Protein AF-A0A497TF18-F1 (afdb_monomer_lite)

Secondary structure (DSSP, 8-state):
-HHHHHHHHHHHHHHHHHHHHSS----TT-EEEE----EEEEEETTEEEEEE--EEEETTTTEEEE-GGG-GGGT-TTHHHHTTTS-PPPHHHHHHHHHHHHHHHHTTHHHHHHHHHTTHHHHHHHHHHHHHHHHHH---STTHHHHHHHHHHHHHH-HHHHTT--

Structure (mmCIF, N/CA/C/O backbone):
data_AF-A0A497TF18-F1
#
_entry.id   AF-A0A497TF18-F1
#
loop_
_atom_site.group_PDB
_atom_site.id
_atom_site.type_symbol
_atom_site.label_atom_id
_atom_site.label_alt_id
_atom_site.label_comp_id
_atom_site.label_asym_id
_atom_site.label_entity_id
_atom_site.label_seq_id
_atom_site.pdbx_PDB_ins_code
_atom_site.Cartn_x
_atom_site.Cartn_y
_atom_site.Cartn_z
_atom_site.occupancy
_atom_site.B_iso_or_equiv
_atom_site.auth_seq_id
_atom_site.auth_comp_id
_atom_site.auth_asym_id
_atom_site.auth_atom_id
_atom_site.pdbx_PDB_model_num
ATOM 1 N N . MET A 1 1 ? 12.258 -15.177 -0.890 1.00 76.62 1 MET A N 1
ATOM 2 C CA . MET A 1 1 ? 12.488 -13.787 -1.340 1.00 76.62 1 MET A CA 1
ATOM 3 C C . MET A 1 1 ? 11.336 -12.883 -0.911 1.00 76.62 1 MET A C 1
ATOM 5 O O . MET A 1 1 ? 11.529 -12.165 0.058 1.00 76.62 1 MET A O 1
ATOM 9 N N . LEU A 1 2 ? 10.133 -13.018 -1.493 1.00 82.31 2 LEU A N 1
ATOM 10 C CA . LEU A 1 2 ? 8.924 -12.254 -1.121 1.00 82.31 2 LEU A CA 1
ATOM 11 C C . LEU A 1 2 ? 8.644 -12.227 0.391 1.00 82.31 2 LEU A C 1
ATOM 13 O O . LEU A 1 2 ? 8.388 -11.171 0.953 1.00 82.31 2 LEU A O 1
ATOM 17 N N . ARG A 1 3 ? 8.798 -13.372 1.069 1.00 85.88 3 ARG A N 1
ATOM 18 C CA . ARG A 1 3 ? 8.640 -13.486 2.527 1.00 85.88 3 ARG A CA 1
ATOM 19 C C . ARG A 1 3 ? 9.502 -12.493 3.322 1.00 85.88 3 ARG A C 1
ATOM 21 O O . ARG A 1 3 ? 8.998 -11.888 4.254 1.00 85.88 3 ARG A O 1
ATOM 28 N N . LYS A 1 4 ? 10.761 -12.271 2.921 1.00 87.19 4 LYS A N 1
ATOM 29 C CA . LYS A 1 4 ? 11.662 -11.320 3.600 1.00 87.19 4 LYS A CA 1
ATOM 30 C C . LYS A 1 4 ? 11.179 -9.876 3.437 1.00 87.19 4 LYS A C 1
ATOM 32 O O . LYS A 1 4 ? 11.235 -9.102 4.387 1.00 87.19 4 LYS A O 1
ATOM 37 N N . TYR A 1 5 ? 10.699 -9.521 2.242 1.00 88.06 5 TYR A N 1
ATOM 38 C CA . TYR A 1 5 ? 10.100 -8.209 1.985 1.00 88.06 5 TYR A CA 1
ATOM 39 C C . TYR A 1 5 ? 8.832 -8.018 2.812 1.00 88.06 5 TYR A C 1
ATOM 41 O O . TYR A 1 5 ? 8.674 -6.975 3.442 1.00 88.06 5 TYR A O 1
ATOM 49 N N . LEU A 1 6 ? 7.971 -9.036 2.857 1.00 89.19 6 LEU A N 1
ATOM 50 C CA . LEU A 1 6 ? 6.740 -9.015 3.636 1.00 89.19 6 LEU A CA 1
ATOM 51 C C . LEU A 1 6 ? 7.013 -8.842 5.132 1.00 89.19 6 LEU A C 1
ATOM 53 O O . LEU A 1 6 ? 6.481 -7.909 5.718 1.00 89.19 6 LEU A O 1
ATOM 57 N N . GLU A 1 7 ? 7.856 -9.687 5.731 1.00 91.00 7 GLU A N 1
ATOM 58 C CA . GLU A 1 7 ? 8.182 -9.634 7.166 1.00 91.00 7 GLU A CA 1
ATOM 59 C C . GLU A 1 7 ? 8.718 -8.250 7.549 1.00 91.00 7 G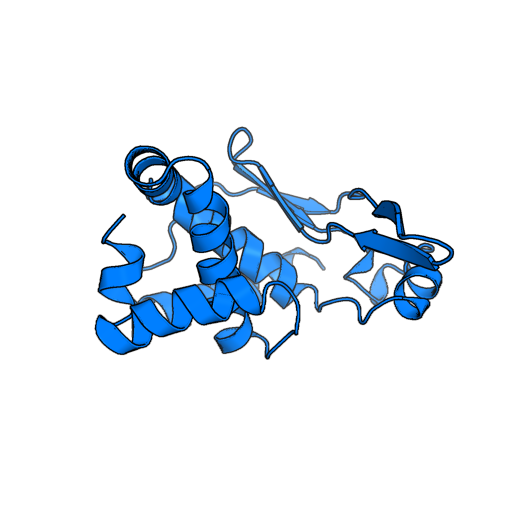LU A C 1
ATOM 61 O O . GLU A 1 7 ? 8.154 -7.575 8.407 1.00 91.00 7 GLU A O 1
ATOM 66 N N . ARG A 1 8 ? 9.720 -7.751 6.814 1.00 92.44 8 ARG A N 1
ATOM 67 C CA . ARG A 1 8 ? 10.309 -6.430 7.070 1.00 92.44 8 ARG A CA 1
ATOM 68 C C . ARG A 1 8 ? 9.299 -5.289 6.916 1.00 92.44 8 ARG A C 1
ATOM 70 O O . ARG A 1 8 ? 9.338 -4.321 7.677 1.00 92.44 8 ARG A O 1
ATOM 77 N N . THR A 1 9 ? 8.436 -5.368 5.907 1.00 94.00 9 THR A N 1
ATOM 78 C CA . THR A 1 9 ? 7.423 -4.338 5.633 1.00 94.00 9 THR A CA 1
ATOM 79 C C . THR A 1 9 ? 6.342 -4.355 6.709 1.00 94.00 9 THR A C 1
ATOM 81 O O . THR A 1 9 ? 6.014 -3.300 7.251 1.00 94.00 9 THR A O 1
ATOM 84 N N . ALA A 1 10 ? 5.858 -5.542 7.081 1.00 94.12 10 ALA A N 1
ATOM 85 C CA . ALA A 1 10 ? 4.875 -5.732 8.137 1.00 94.12 10 ALA A CA 1
ATOM 86 C C . ALA A 1 10 ? 5.407 -5.259 9.496 1.00 94.12 10 ALA A C 1
ATOM 88 O O . ALA A 1 10 ? 4.695 -4.551 10.201 1.00 94.12 10 ALA A O 1
ATOM 89 N N . ASP A 1 11 ? 6.657 -5.567 9.845 1.00 95.12 11 ASP A N 1
ATOM 90 C CA . ASP A 1 11 ? 7.269 -5.116 11.101 1.00 95.12 11 ASP A CA 1
ATOM 91 C C . ASP A 1 11 ? 7.387 -3.593 11.164 1.00 95.12 11 ASP A C 1
ATOM 93 O O . ASP A 1 11 ? 7.048 -2.966 12.174 1.00 95.12 11 ASP A O 1
ATOM 97 N N . ARG A 1 12 ? 7.810 -2.971 10.057 1.00 96.44 12 ARG A N 1
ATOM 98 C CA . ARG A 1 12 ? 7.897 -1.511 9.965 1.00 96.44 12 ARG A CA 1
ATOM 99 C C . ARG A 1 12 ? 6.518 -0.858 10.084 1.00 96.44 12 ARG A C 1
ATOM 101 O O . ARG A 1 12 ? 6.381 0.141 10.791 1.00 96.44 12 ARG A O 1
ATOM 108 N N . LEU A 1 13 ? 5.507 -1.438 9.438 1.00 96.19 13 LEU A N 1
ATOM 109 C CA . LEU A 1 13 ? 4.123 -0.976 9.519 1.00 96.19 13 LEU A CA 1
ATOM 110 C C . LEU A 1 13 ? 3.560 -1.128 10.940 1.00 96.19 13 LEU A C 1
ATOM 112 O O . LEU A 1 13 ? 3.007 -0.171 11.476 1.00 96.19 13 LEU A O 1
ATOM 116 N N . ARG A 1 14 ? 3.764 -2.285 11.585 1.00 96.31 14 ARG A N 1
ATOM 117 C CA . ARG A 1 14 ? 3.373 -2.539 12.985 1.00 96.31 14 ARG A CA 1
ATOM 118 C C . ARG A 1 14 ? 3.991 -1.519 13.930 1.00 96.31 14 ARG A C 1
ATOM 120 O O . ARG A 1 14 ? 3.282 -0.924 14.734 1.00 96.31 14 ARG A O 1
ATOM 127 N N . SER A 1 15 ? 5.296 -1.275 13.807 1.00 96.69 15 SER A N 1
ATOM 128 C CA . SER A 1 15 ? 5.998 -0.278 14.622 1.00 96.69 15 SER A CA 1
ATOM 129 C C . SER A 1 15 ? 5.374 1.115 14.475 1.00 96.69 15 SER A C 1
ATOM 131 O O . SER A 1 15 ? 5.102 1.780 15.477 1.00 96.69 15 SER A O 1
ATOM 133 N N . TYR A 1 16 ? 5.073 1.524 13.239 1.00 95.75 16 TYR A N 1
ATOM 134 C CA . TYR A 1 16 ? 4.421 2.802 12.962 1.00 95.75 16 TYR A CA 1
ATOM 135 C C . TYR A 1 16 ? 3.007 2.879 13.545 1.00 95.75 16 TYR A C 1
ATOM 137 O O . TYR A 1 16 ? 2.678 3.840 14.235 1.00 95.75 16 TYR A O 1
ATOM 145 N N . PHE A 1 17 ? 2.188 1.849 13.338 1.00 94.81 17 PHE A N 1
ATOM 146 C CA . PHE A 1 17 ? 0.813 1.796 13.837 1.00 94.81 17 PHE A CA 1
ATOM 147 C C . PHE A 1 17 ? 0.759 1.790 15.366 1.00 94.81 17 PHE A C 1
ATOM 149 O O . PHE A 1 17 ? -0.031 2.530 15.952 1.00 94.81 17 PHE A O 1
ATOM 156 N N . ARG A 1 18 ? 1.647 1.055 16.042 1.00 95.19 18 ARG A N 1
ATOM 157 C CA . ARG A 1 18 ? 1.737 1.097 17.510 1.00 95.19 18 ARG A CA 1
ATOM 158 C C . ARG A 1 18 ? 2.064 2.496 18.009 1.00 95.19 18 ARG A C 1
ATOM 160 O O . ARG A 1 18 ? 1.421 2.970 18.941 1.00 95.19 18 ARG A O 1
ATOM 167 N N . LYS A 1 19 ? 3.031 3.163 17.375 1.00 94.56 19 LYS A N 1
ATOM 168 C CA . LYS A 1 19 ? 3.465 4.506 17.766 1.00 94.56 19 LYS A CA 1
ATOM 169 C C . LYS A 1 19 ? 2.382 5.561 17.519 1.00 94.56 19 LYS A C 1
ATOM 171 O O . LYS A 1 19 ? 2.089 6.354 18.407 1.00 94.56 19 LYS A O 1
ATOM 176 N N . GLU A 1 20 ? 1.797 5.572 16.325 1.00 92.94 20 GLU A N 1
ATOM 177 C CA . GLU A 1 20 ? 0.913 6.657 15.883 1.00 92.94 20 GLU A CA 1
ATOM 178 C C . GLU A 1 20 ? -0.567 6.387 16.200 1.00 92.94 20 GLU A C 1
ATOM 180 O O . GLU A 1 20 ? -1.314 7.303 16.548 1.00 92.94 20 GLU A O 1
ATOM 185 N N . LEU A 1 21 ? -1.001 5.125 16.120 1.00 90.94 21 LEU A N 1
ATOM 186 C CA . LEU A 1 21 ? -2.394 4.709 16.314 1.00 90.94 21 LEU A CA 1
ATOM 187 C C . LEU A 1 21 ? -2.638 3.977 17.641 1.00 90.94 21 LEU A C 1
ATOM 189 O O . LEU A 1 21 ? -3.781 3.923 18.087 1.00 90.94 21 LEU A O 1
ATOM 193 N N . GLY A 1 22 ? -1.599 3.479 18.318 1.00 92.44 22 GLY A N 1
ATOM 194 C CA . GLY A 1 22 ? -1.743 2.747 19.583 1.00 92.44 22 GLY A CA 1
ATOM 195 C C . GLY A 1 22 ? -2.309 1.333 19.423 1.00 92.44 22 GLY A C 1
ATOM 196 O O . GLY A 1 22 ? -2.826 0.778 20.387 1.00 92.44 22 GLY A O 1
ATOM 197 N N . ARG A 1 23 ? -2.240 0.758 18.217 1.00 93.50 23 ARG A N 1
ATOM 198 C CA . ARG A 1 23 ? -2.699 -0.605 17.908 1.00 93.50 23 ARG A CA 1
ATOM 199 C C . ARG A 1 23 ? -1.794 -1.267 16.878 1.00 93.50 23 ARG A C 1
ATOM 201 O O . ARG A 1 23 ? -1.038 -0.581 16.199 1.00 93.50 23 ARG A O 1
ATOM 208 N N . ASP A 1 24 ? -1.918 -2.579 16.721 1.00 94.00 24 ASP A N 1
ATOM 209 C CA . ASP A 1 24 ? -1.358 -3.274 15.562 1.00 94.00 24 ASP A CA 1
ATOM 210 C C . ASP A 1 24 ? -2.279 -3.146 14.330 1.00 94.00 24 ASP A C 1
ATOM 212 O O . ASP A 1 24 ? -3.500 -3.001 14.486 1.00 94.00 24 ASP A O 1
ATOM 216 N N . PRO A 1 25 ? -1.722 -3.176 13.102 1.00 93.31 25 PRO A N 1
ATOM 217 C CA . PRO A 1 25 ? -2.507 -3.335 11.887 1.00 93.31 25 PRO A CA 1
ATOM 218 C C . PRO A 1 25 ? -3.204 -4.699 11.897 1.00 93.31 25 PRO A C 1
ATOM 220 O O . PRO A 1 25 ? -2.586 -5.726 12.203 1.00 93.31 25 PRO A O 1
ATOM 223 N N . TYR A 1 26 ? -4.487 -4.721 11.549 1.00 92.56 26 TYR A N 1
ATOM 224 C CA . TYR A 1 26 ? -5.284 -5.935 11.493 1.00 92.56 26 TYR A CA 1
ATOM 225 C C . TYR A 1 26 ? -5.236 -6.537 10.087 1.00 92.56 26 TYR A C 1
ATOM 227 O O . TYR A 1 26 ? -6.010 -6.193 9.201 1.00 92.56 26 TYR A O 1
ATOM 235 N N . LEU A 1 27 ? -4.283 -7.447 9.883 1.00 89.69 27 LEU A N 1
ATOM 236 C CA . LEU A 1 27 ? -4.046 -8.086 8.583 1.00 89.69 27 LEU A CA 1
ATOM 237 C C . LEU A 1 27 ? -4.809 -9.417 8.415 1.00 89.69 27 LEU A C 1
ATOM 239 O O . LEU A 1 27 ? -4.827 -9.989 7.332 1.00 89.69 27 LEU A O 1
ATOM 243 N N . GLY A 1 28 ? -5.432 -9.950 9.471 1.00 81.38 28 GLY A N 1
ATOM 244 C CA . GLY A 1 28 ? -6.126 -11.242 9.409 1.00 81.38 28 GLY A CA 1
ATOM 245 C C . GLY A 1 28 ? -5.229 -12.391 8.912 1.00 81.38 28 GLY A C 1
ATOM 246 O O . GLY A 1 28 ? -4.036 -12.447 9.218 1.00 81.38 28 GLY A O 1
ATOM 247 N N . ARG A 1 29 ? -5.802 -13.320 8.134 1.00 87.94 29 ARG A N 1
ATOM 248 C CA . ARG A 1 29 ? -5.065 -14.395 7.435 1.00 87.94 29 ARG A CA 1
ATOM 249 C C . ARG A 1 29 ? -4.675 -13.958 6.018 1.00 87.94 29 ARG A C 1
ATOM 251 O O . ARG A 1 29 ? -5.055 -14.613 5.051 1.00 87.94 29 ARG A O 1
ATOM 258 N N . LEU A 1 30 ? -3.984 -12.824 5.902 1.00 91.62 30 LEU A N 1
ATOM 259 C CA . LEU A 1 30 ? -3.599 -12.254 4.610 1.00 91.62 30 LEU A CA 1
ATOM 260 C C . LEU A 1 30 ? -2.706 -13.214 3.819 1.00 91.62 30 LEU A C 1
ATOM 262 O O . LEU A 1 30 ? -1.659 -13.648 4.312 1.00 91.62 30 LEU A O 1
ATOM 266 N N . LYS A 1 31 ? -3.090 -13.502 2.576 1.00 94.50 31 LYS A N 1
ATOM 267 C CA . LYS A 1 31 ? -2.214 -14.172 1.608 1.00 94.50 31 LYS A CA 1
ATOM 268 C C . LYS A 1 31 ? -1.412 -13.122 0.853 1.00 94.50 31 LYS A C 1
ATOM 270 O O . LYS A 1 31 ? -1.911 -12.036 0.587 1.00 94.50 31 LYS A O 1
ATOM 275 N N . VAL A 1 32 ? -0.171 -13.436 0.497 1.00 94.62 32 VAL A N 1
ATOM 276 C CA . VAL A 1 32 ? 0.660 -12.548 -0.324 1.00 94.62 32 VAL A CA 1
ATOM 277 C C . VAL A 1 32 ? 1.315 -13.366 -1.420 1.00 94.62 32 VAL A C 1
ATOM 279 O O . VAL A 1 32 ? 2.002 -14.349 -1.124 1.00 94.62 32 VAL A O 1
ATOM 282 N N . ARG A 1 33 ? 1.138 -12.954 -2.676 1.00 95.31 33 ARG A N 1
ATOM 283 C CA . ARG A 1 33 ? 1.747 -13.625 -3.828 1.00 95.31 33 ARG A CA 1
ATOM 284 C C . ARG A 1 33 ? 2.309 -12.650 -4.851 1.00 95.31 33 ARG A C 1
ATOM 286 O O . ARG A 1 33 ? 1.984 -11.466 -4.876 1.00 95.31 33 ARG A O 1
ATOM 293 N N . LEU A 1 34 ? 3.147 -13.196 -5.724 1.00 96.19 34 LEU A N 1
ATOM 294 C CA . LEU A 1 34 ? 3.538 -12.535 -6.960 1.00 96.19 34 LEU A CA 1
ATOM 295 C C . LEU A 1 34 ? 2.509 -12.850 -8.043 1.00 96.19 34 LEU A C 1
ATOM 297 O O . LEU A 1 34 ? 2.036 -13.983 -8.152 1.00 96.19 34 LEU A O 1
ATOM 301 N N . GLY A 1 35 ? 2.182 -11.861 -8.860 1.00 95.62 35 GLY A N 1
ATOM 302 C CA . GLY A 1 35 ? 1.305 -12.046 -10.008 1.00 95.62 35 GLY A CA 1
ATOM 303 C C . GLY A 1 35 ? 1.451 -10.887 -10.971 1.00 95.62 35 GLY A C 1
ATOM 304 O O . GLY A 1 35 ? 1.623 -9.754 -10.536 1.00 95.62 35 GLY A O 1
ATOM 305 N N . LYS A 1 36 ? 1.412 -11.160 -12.277 1.00 96.25 36 LYS A N 1
ATOM 306 C CA . LYS A 1 36 ? 1.485 -10.092 -13.273 1.00 96.25 36 LYS A CA 1
ATOM 307 C C . LYS A 1 36 ? 0.223 -9.238 -13.186 1.00 96.25 36 LYS A C 1
ATOM 309 O O . LYS A 1 36 ? -0.880 -9.772 -13.282 1.00 96.25 36 LYS A O 1
ATOM 314 N N . LEU A 1 37 ? 0.394 -7.934 -13.000 1.00 96.38 37 LEU A N 1
ATOM 315 C CA . LEU A 1 37 ? -0.688 -6.965 -12.895 1.00 96.38 37 LEU A CA 1
ATOM 316 C C . LEU A 1 37 ? -0.785 -6.105 -14.166 1.00 96.38 37 LEU A C 1
ATOM 318 O O . LEU A 1 37 ? 0.195 -5.971 -14.909 1.00 96.38 37 LEU A O 1
ATOM 322 N N . PRO A 1 38 ? -1.963 -5.521 -14.448 1.00 94.75 38 PRO A N 1
ATOM 323 C CA . PRO A 1 38 ? -2.203 -4.827 -15.705 1.00 94.75 38 PRO A CA 1
ATOM 324 C C . PRO A 1 38 ? -1.311 -3.605 -15.940 1.00 94.75 38 PRO A C 1
ATOM 326 O O . PRO A 1 38 ? -1.044 -2.803 -15.036 1.00 94.75 38 PRO A O 1
ATOM 329 N N . THR A 1 39 ? -0.949 -3.429 -17.208 1.00 93.50 39 THR A N 1
ATOM 330 C CA . THR A 1 39 ? -0.350 -2.211 -17.753 1.00 93.50 39 THR A CA 1
ATOM 331 C C . THR A 1 39 ? -1.272 -1.658 -18.826 1.00 93.50 39 THR A C 1
ATOM 333 O O . THR A 1 39 ? -1.614 -2.354 -19.779 1.00 93.50 39 THR A O 1
ATOM 336 N N . TYR A 1 40 ? -1.684 -0.407 -18.665 1.00 90.69 40 TYR A N 1
ATOM 337 C CA . TYR A 1 40 ? -2.602 0.286 -19.554 1.00 90.69 40 TYR A CA 1
ATOM 338 C C . TYR A 1 40 ? -1.876 1.340 -20.379 1.00 90.69 40 TYR A C 1
ATOM 340 O O . TYR A 1 40 ? -0.954 2.013 -19.909 1.00 90.69 40 TYR A O 1
ATOM 348 N N . PHE A 1 41 ? -2.374 1.522 -21.595 1.00 87.44 41 PHE A N 1
ATOM 349 C CA . PHE A 1 41 ? -1.897 2.502 -22.554 1.00 87.44 41 PHE A CA 1
ATOM 350 C C . PHE A 1 41 ? -3.026 3.485 -22.827 1.00 87.44 41 PHE A C 1
ATOM 352 O O . PHE A 1 41 ? -4.061 3.116 -23.379 1.00 87.44 41 PHE A O 1
ATOM 359 N N . CYS A 1 42 ? -2.828 4.736 -22.437 1.00 82.00 42 CYS A N 1
ATOM 360 C CA . CYS A 1 42 ? -3.782 5.805 -22.680 1.00 82.00 42 CYS A CA 1
ATOM 361 C C . CYS A 1 42 ? -3.180 6.772 -23.692 1.00 82.00 42 CYS A C 1
ATOM 363 O O . CYS A 1 42 ? -2.110 7.332 -23.463 1.00 82.00 42 CYS A O 1
ATOM 365 N N . LYS A 1 43 ? -3.867 7.004 -24.809 1.00 79.56 43 LYS A N 1
ATOM 366 C CA . LYS A 1 43 ? -3.495 8.077 -25.731 1.00 79.56 43 LYS A CA 1
ATOM 367 C C . LYS A 1 43 ? -4.110 9.387 -25.226 1.00 79.56 43 LYS A C 1
ATOM 369 O O . LYS A 1 43 ? -5.326 9.477 -25.090 1.00 79.56 43 LYS A O 1
ATOM 374 N N . ILE A 1 44 ? -3.278 10.381 -24.918 1.00 75.25 44 ILE A N 1
ATOM 375 C CA . ILE A 1 44 ? -3.694 11.720 -24.474 1.00 75.25 44 ILE A CA 1
ATOM 376 C C . ILE A 1 44 ? -3.236 12.719 -25.541 1.00 75.25 44 ILE A C 1
ATOM 378 O O . ILE A 1 44 ? -2.064 13.101 -25.587 1.00 75.25 44 ILE A O 1
ATOM 382 N N . GLY A 1 45 ? -4.151 13.103 -26.437 1.00 82.25 45 GLY A N 1
ATOM 383 C CA . GLY A 1 45 ? -3.806 13.842 -27.656 1.00 82.25 45 GLY A CA 1
ATOM 384 C C . GLY A 1 45 ? -2.870 13.010 -28.537 1.00 82.25 45 GLY A C 1
ATOM 385 O O . GLY A 1 45 ? -3.177 11.861 -28.848 1.00 82.25 45 GLY A O 1
ATOM 386 N N . ASP A 1 46 ? -1.698 13.547 -28.866 1.00 83.06 46 ASP A N 1
ATOM 387 C CA . ASP A 1 46 ? -0.660 12.826 -29.621 1.00 83.06 46 ASP A CA 1
ATOM 388 C C . ASP A 1 46 ? 0.341 12.069 -28.735 1.00 83.06 46 ASP A C 1
ATOM 390 O O . ASP A 1 46 ? 1.250 11.409 -29.237 1.00 83.06 46 ASP A O 1
ATOM 394 N N . ARG A 1 47 ? 0.193 12.137 -27.405 1.00 73.94 47 ARG A N 1
ATOM 395 C CA . ARG A 1 47 ? 1.115 11.498 -26.456 1.00 73.94 47 ARG A CA 1
ATOM 396 C C . ARG A 1 47 ? 0.589 10.145 -25.992 1.00 73.94 47 ARG A C 1
ATOM 398 O O . ARG A 1 47 ? -0.590 9.996 -25.679 1.00 73.94 47 ARG A O 1
ATOM 405 N N . LEU A 1 48 ? 1.487 9.170 -25.881 1.00 78.06 48 LEU A N 1
ATOM 406 C CA . LEU A 1 48 ? 1.218 7.901 -25.210 1.00 78.06 48 LEU A CA 1
ATOM 407 C C . LEU A 1 48 ? 1.535 8.042 -23.716 1.00 78.06 48 LEU A C 1
ATOM 409 O O . LEU A 1 48 ? 2.675 8.316 -23.346 1.00 78.06 48 LEU A O 1
ATOM 413 N N . ALA A 1 49 ? 0.535 7.843 -22.865 1.00 84.00 49 ALA A N 1
ATOM 414 C CA . ALA A 1 49 ? 0.680 7.729 -21.421 1.00 84.00 49 ALA A CA 1
ATOM 415 C C . ALA A 1 49 ? 0.578 6.254 -21.009 1.00 84.00 49 ALA A C 1
ATOM 417 O O . ALA A 1 49 ? -0.321 5.538 -21.448 1.00 84.00 49 ALA A O 1
ATOM 418 N N . VAL A 1 50 ? 1.493 5.802 -20.154 1.00 85.94 50 VAL A N 1
ATOM 419 C CA . VAL A 1 50 ? 1.510 4.433 -19.624 1.00 85.94 50 VAL A CA 1
ATOM 420 C C . VAL A 1 50 ? 1.081 4.471 -18.160 1.00 85.94 50 VAL A C 1
ATOM 422 O O . VAL A 1 50 ? 1.636 5.242 -17.376 1.00 85.94 50 VAL A O 1
ATOM 425 N N . LYS A 1 51 ? 0.108 3.637 -17.782 1.00 88.62 51 LYS A N 1
ATOM 426 C CA . LYS A 1 51 ? -0.336 3.460 -16.392 1.00 88.62 51 LYS A CA 1
ATOM 427 C C . LYS A 1 51 ? -0.113 2.012 -15.971 1.00 88.62 51 LYS A C 1
ATOM 429 O O . LYS A 1 51 ? -0.581 1.104 -16.644 1.00 88.62 51 LYS A O 1
ATOM 434 N N . LYS A 1 52 ? 0.563 1.791 -14.846 1.00 91.69 52 LYS A N 1
ATOM 435 C CA . LYS A 1 52 ? 0.854 0.456 -14.307 1.00 91.69 52 LYS A CA 1
ATOM 436 C C . LYS A 1 52 ? 0.250 0.291 -12.922 1.00 91.69 52 LYS A C 1
ATOM 438 O O . LYS A 1 52 ? 0.380 1.191 -12.094 1.00 91.69 52 LYS A O 1
ATOM 443 N N . ILE A 1 53 ? -0.372 -0.861 -12.682 1.00 92.75 53 ILE A N 1
ATOM 444 C CA . ILE A 1 53 ? -0.737 -1.318 -11.339 1.00 92.75 53 ILE A CA 1
ATOM 445 C C . ILE A 1 53 ? 0.425 -2.170 -10.817 1.00 92.75 53 ILE A C 1
ATOM 447 O O . ILE A 1 53 ? 0.817 -3.135 -11.469 1.00 92.75 53 ILE A O 1
ATOM 451 N N . PHE A 1 54 ? 1.010 -1.790 -9.681 1.00 94.19 54 PHE A N 1
ATOM 452 C CA . PHE A 1 54 ? 2.152 -2.502 -9.087 1.00 94.19 54 PHE A CA 1
ATOM 453 C C . PHE A 1 54 ? 1.760 -3.417 -7.929 1.00 94.19 54 PHE A C 1
ATOM 455 O O . PHE A 1 54 ? 2.444 -4.408 -7.683 1.00 94.19 54 PHE A O 1
ATOM 462 N N . GLY A 1 55 ? 0.684 -3.077 -7.230 1.00 95.62 55 GLY A N 1
ATOM 463 C CA . GLY A 1 55 ? 0.111 -3.830 -6.128 1.00 95.62 55 GLY A CA 1
ATOM 464 C C . GLY A 1 55 ? -1.405 -3.828 -6.245 1.00 95.62 55 GLY A C 1
ATOM 465 O O . GLY A 1 55 ? -1.976 -2.967 -6.919 1.00 95.62 55 GLY A O 1
ATOM 466 N N . LEU A 1 56 ? -2.026 -4.846 -5.666 1.00 95.31 56 LEU A N 1
ATOM 467 C CA . LEU A 1 56 ? -3.468 -4.939 -5.522 1.00 95.31 56 LEU A CA 1
ATOM 468 C C . LEU A 1 56 ? -3.794 -5.738 -4.264 1.00 95.31 56 LEU A C 1
ATOM 470 O O . LEU A 1 56 ? -3.353 -6.882 -4.129 1.00 95.31 56 LEU A O 1
ATOM 474 N N . TYR A 1 57 ? -4.610 -5.166 -3.391 1.00 95.50 57 TYR A N 1
ATOM 475 C CA . TYR A 1 57 ? -5.325 -5.893 -2.358 1.00 95.50 57 TYR A CA 1
ATOM 476 C C . TYR A 1 57 ? -6.702 -6.336 -2.871 1.00 95.50 57 TYR A C 1
ATOM 478 O O . TYR A 1 57 ? -7.530 -5.514 -3.264 1.00 95.50 57 TYR A O 1
ATOM 486 N N . ASP A 1 58 ? -6.941 -7.645 -2.853 1.00 93.06 58 ASP A N 1
ATOM 487 C CA . ASP A 1 58 ? -8.237 -8.266 -3.104 1.00 93.06 58 ASP A CA 1
ATOM 488 C C . ASP A 1 58 ? -8.935 -8.564 -1.760 1.00 93.06 58 ASP A C 1
ATOM 490 O O . ASP A 1 58 ? -8.507 -9.473 -1.034 1.00 93.06 58 ASP A O 1
ATOM 494 N N . PRO A 1 59 ? -10.000 -7.821 -1.402 1.00 89.19 59 PRO A N 1
ATOM 495 C CA . PRO A 1 59 ? -10.725 -8.030 -0.153 1.00 89.19 59 PRO A CA 1
ATOM 496 C C . PRO A 1 59 ? -11.562 -9.316 -0.132 1.00 89.19 59 PRO A C 1
ATOM 498 O O . PRO A 1 59 ? -11.841 -9.818 0.956 1.00 89.19 59 PRO A O 1
ATOM 501 N N . LEU A 1 60 ? -11.959 -9.865 -1.289 1.00 89.19 60 LEU A N 1
ATOM 502 C CA . LEU A 1 60 ? -12.776 -11.085 -1.350 1.00 89.19 60 LEU A CA 1
ATOM 503 C C . LEU A 1 60 ? -11.943 -12.317 -0.993 1.00 89.19 60 LEU A C 1
ATOM 505 O O . LEU A 1 60 ? -12.371 -13.159 -0.206 1.00 89.19 60 LEU A O 1
ATOM 509 N N . GLU A 1 61 ? -10.723 -12.380 -1.523 1.00 92.25 61 GLU A N 1
ATOM 510 C CA . GLU A 1 61 ? -9.776 -13.470 -1.258 1.00 92.25 61 GLU A CA 1
ATOM 511 C C . GLU A 1 61 ? -8.863 -13.199 -0.049 1.00 92.25 61 GLU A C 1
ATOM 513 O O . GLU A 1 61 ? -8.091 -14.074 0.368 1.00 92.25 61 GLU A O 1
ATOM 518 N N . ASN A 1 62 ? -8.950 -11.987 0.515 1.00 92.25 62 ASN A N 1
ATOM 519 C CA . ASN A 1 62 ? -8.030 -11.433 1.505 1.00 92.25 62 ASN A CA 1
ATOM 520 C C . ASN A 1 62 ? -6.565 -11.685 1.098 1.00 92.25 62 ASN A C 1
ATOM 522 O O . ASN A 1 62 ? -5.780 -12.329 1.812 1.00 92.25 62 ASN A O 1
ATOM 526 N N . GLU A 1 63 ? -6.219 -11.202 -0.096 1.00 96.12 63 GLU A N 1
ATOM 527 C CA . GLU A 1 63 ? -4.950 -11.459 -0.774 1.00 96.12 63 GLU A CA 1
ATOM 528 C C . GLU A 1 63 ? -4.294 -10.160 -1.254 1.00 96.12 63 GLU A C 1
ATOM 530 O O . GLU A 1 63 ? -4.938 -9.304 -1.845 1.00 96.12 63 GLU A O 1
ATOM 535 N N . VAL A 1 64 ? -2.983 -10.036 -1.050 1.00 96.62 64 VAL A N 1
ATOM 536 C CA . VAL A 1 64 ? -2.149 -9.025 -1.704 1.00 96.62 64 VAL A CA 1
ATOM 537 C C . VAL A 1 64 ? -1.402 -9.656 -2.870 1.00 96.62 64 VAL A C 1
ATOM 539 O O . VAL A 1 64 ? -0.643 -10.619 -2.708 1.00 96.62 64 VAL A O 1
ATOM 542 N N . VAL A 1 65 ? -1.559 -9.058 -4.043 1.00 97.00 65 VAL A N 1
ATOM 543 C CA . VAL A 1 65 ? -0.809 -9.386 -5.251 1.00 97.00 65 VAL A CA 1
ATOM 544 C C . VAL A 1 65 ? 0.193 -8.273 -5.507 1.00 97.00 65 VAL A C 1
ATOM 546 O O . VAL A 1 65 ? -0.177 -7.104 -5.577 1.00 97.00 65 VAL A O 1
ATOM 549 N N . VAL A 1 66 ? 1.464 -8.629 -5.670 1.00 96.50 66 VAL A N 1
ATOM 550 C CA . VAL A 1 66 ? 2.513 -7.676 -6.058 1.00 96.50 66 VAL A CA 1
ATOM 551 C C . VAL A 1 66 ? 3.064 -8.060 -7.418 1.00 96.50 66 VAL A C 1
ATOM 553 O O . VAL A 1 66 ? 3.392 -9.227 -7.659 1.00 96.50 66 VAL A O 1
ATOM 556 N N . ASP A 1 67 ? 3.194 -7.073 -8.299 1.00 96.69 67 ASP A N 1
ATOM 557 C CA . ASP A 1 67 ? 3.763 -7.294 -9.616 1.00 96.69 67 ASP A CA 1
ATOM 558 C C . ASP A 1 67 ? 5.255 -7.662 -9.498 1.00 96.69 67 ASP A C 1
ATOM 560 O O . ASP A 1 67 ? 6.024 -6.946 -8.840 1.00 96.69 67 ASP A O 1
ATOM 564 N N . PRO A 1 68 ? 5.703 -8.763 -10.132 1.00 95.94 68 PRO A N 1
ATOM 565 C CA . PRO A 1 68 ? 7.107 -9.166 -10.113 1.00 95.94 68 PRO A CA 1
ATOM 566 C C . PRO A 1 68 ? 8.049 -8.082 -10.652 1.00 95.94 68 PRO A C 1
ATOM 568 O O . PRO A 1 68 ? 9.210 -8.043 -10.244 1.00 95.94 68 PRO A O 1
ATOM 571 N N . VAL A 1 69 ? 7.559 -7.149 -11.481 1.00 95.62 69 VAL A N 1
ATOM 572 C CA . VAL A 1 69 ? 8.348 -6.032 -12.011 1.00 95.62 69 VAL A CA 1
ATOM 573 C C . VAL A 1 69 ? 8.967 -5.163 -10.915 1.00 95.62 69 VAL A C 1
ATOM 575 O O . VAL A 1 69 ? 10.006 -4.545 -11.145 1.00 95.62 69 VAL A O 1
ATOM 578 N N . CYS A 1 70 ? 8.384 -5.121 -9.713 1.00 94.00 70 CYS A N 1
ATOM 579 C CA . CYS A 1 70 ? 8.932 -4.372 -8.582 1.00 94.00 70 CYS A CA 1
ATOM 580 C C . CYS A 1 70 ? 10.275 -4.936 -8.090 1.00 94.00 70 CYS A C 1
ATOM 582 O O . CYS A 1 70 ? 11.114 -4.173 -7.600 1.00 94.00 70 CYS A O 1
ATOM 584 N N . PHE A 1 71 ? 10.511 -6.237 -8.263 1.00 94.56 71 PHE A N 1
ATOM 585 C CA . PHE A 1 71 ? 11.674 -6.964 -7.754 1.00 94.56 71 PHE A CA 1
ATOM 586 C C . PHE A 1 71 ? 12.754 -7.036 -8.837 1.00 94.56 71 PHE A C 1
ATOM 588 O O . PHE A 1 71 ? 12.618 -7.741 -9.837 1.00 94.56 71 PHE A O 1
ATOM 595 N N . LYS A 1 72 ? 13.847 -6.288 -8.654 1.00 92.06 72 LYS A N 1
ATOM 596 C CA . LYS A 1 72 ? 14.948 -6.217 -9.635 1.00 92.06 72 LYS A CA 1
ATOM 597 C C . LYS A 1 72 ? 15.568 -7.586 -9.897 1.00 92.06 72 LYS A C 1
ATOM 599 O O . LYS A 1 72 ? 15.944 -7.898 -11.019 1.00 92.06 72 LYS A O 1
ATOM 604 N N . GLU A 1 73 ? 15.651 -8.386 -8.850 1.00 93.44 73 GLU A N 1
ATOM 605 C CA . GLU A 1 73 ? 16.248 -9.710 -8.823 1.00 93.44 73 GLU A CA 1
ATOM 606 C C . GLU A 1 73 ? 15.412 -10.791 -9.530 1.00 93.44 73 GLU A C 1
ATOM 608 O O . GLU A 1 73 ? 15.907 -11.897 -9.728 1.00 93.44 73 GLU A O 1
ATOM 613 N N . LEU A 1 74 ? 14.167 -10.486 -9.919 1.00 93.50 74 LEU A N 1
ATOM 614 C CA . LEU A 1 74 ? 13.324 -11.386 -10.714 1.00 93.50 74 LEU A CA 1
ATOM 615 C C . LEU A 1 74 ? 13.479 -11.185 -12.226 1.00 93.50 74 LEU A C 1
ATOM 617 O O . LEU A 1 74 ? 12.933 -11.976 -12.987 1.00 93.50 74 LEU A O 1
ATOM 621 N N . TYR A 1 75 ? 14.218 -10.156 -12.660 1.00 91.31 75 TYR A N 1
ATOM 622 C CA . TYR A 1 75 ? 14.521 -9.887 -14.072 1.00 91.31 75 TYR A CA 1
ATOM 623 C C . TYR A 1 75 ? 13.285 -9.876 -14.993 1.00 91.31 75 TYR A C 1
ATOM 625 O O . TYR A 1 75 ? 13.331 -10.381 -16.113 1.00 91.31 75 TYR A O 1
ATOM 633 N N . ASP A 1 76 ? 12.172 -9.294 -14.531 1.00 95.00 76 ASP A N 1
ATOM 634 C CA . ASP A 1 76 ? 10.952 -9.195 -15.337 1.00 95.00 76 ASP A CA 1
ATOM 635 C C . ASP A 1 76 ? 11.229 -8.430 -16.653 1.00 95.00 76 ASP A C 1
ATOM 637 O O . ASP A 1 76 ? 11.748 -7.307 -16.609 1.00 95.00 76 ASP A O 1
ATOM 641 N N . PRO A 1 77 ? 10.887 -8.995 -17.827 1.00 94.19 77 PRO A N 1
ATOM 642 C CA . PRO A 1 77 ? 11.219 -8.402 -19.123 1.00 94.19 77 PRO A CA 1
ATOM 643 C C . PRO A 1 77 ? 10.479 -7.086 -19.400 1.00 94.19 77 PRO A C 1
ATOM 645 O O . PRO A 1 77 ? 10.927 -6.289 -20.222 1.00 94.19 77 PRO A O 1
ATOM 648 N N . GLU A 1 78 ? 9.369 -6.819 -18.707 1.00 94.25 78 GLU A N 1
ATOM 649 C CA . GLU A 1 78 ? 8.641 -5.551 -18.797 1.00 94.25 78 GLU A CA 1
ATOM 650 C C . GLU A 1 78 ? 9.407 -4.413 -18.100 1.00 94.25 78 GLU A C 1
ATOM 652 O O . GLU A 1 78 ? 9.231 -3.237 -18.432 1.00 94.25 78 GLU A O 1
ATOM 657 N N . ARG A 1 79 ? 10.289 -4.747 -17.147 1.00 94.56 79 ARG A N 1
ATOM 658 C CA . ARG A 1 79 ? 10.961 -3.777 -16.280 1.00 94.56 79 ARG A CA 1
ATOM 659 C C . ARG A 1 79 ? 11.773 -2.728 -17.053 1.00 94.56 79 ARG A C 1
ATOM 661 O O . ARG A 1 79 ? 11.515 -1.544 -16.831 1.00 94.56 79 ARG A O 1
ATOM 668 N N . PRO A 1 80 ? 12.696 -3.087 -17.972 1.00 94.44 80 PRO A N 1
ATOM 669 C CA . PRO A 1 80 ? 13.505 -2.094 -18.684 1.00 94.44 80 PRO A CA 1
ATOM 670 C C . PRO A 1 80 ? 12.671 -1.197 -19.602 1.00 94.44 80 PRO A C 1
ATOM 672 O O . PRO A 1 80 ? 13.061 -0.070 -19.903 1.00 94.44 80 PRO A O 1
ATOM 675 N N . TRP A 1 81 ? 11.530 -1.699 -20.079 1.00 92.50 81 TRP A N 1
ATOM 676 C CA . TRP A 1 81 ? 10.605 -0.922 -20.892 1.00 92.50 81 TRP A CA 1
ATOM 677 C C . TRP A 1 81 ? 9.822 0.078 -20.029 1.00 92.50 81 TRP A C 1
ATOM 679 O O . TRP A 1 81 ? 9.766 1.257 -20.375 1.00 92.50 81 TRP A O 1
ATOM 689 N N . LEU A 1 82 ? 9.310 -0.345 -18.869 1.00 91.56 82 LEU A N 1
ATOM 690 C CA . LEU A 1 82 ? 8.594 0.527 -17.932 1.00 91.56 82 LEU A CA 1
ATOM 691 C C . LEU A 1 82 ? 9.468 1.615 -17.306 1.00 91.56 82 LEU A C 1
ATOM 693 O O . LEU A 1 82 ? 9.001 2.739 -17.117 1.00 91.56 82 LEU A O 1
ATOM 697 N N . GLU A 1 83 ? 10.745 1.321 -17.055 1.00 92.75 83 GLU A N 1
ATOM 698 C CA . GLU A 1 83 ? 11.709 2.305 -16.541 1.00 92.75 83 GLU A CA 1
ATOM 699 C C . GLU A 1 83 ? 11.925 3.496 -17.499 1.00 92.75 83 GLU A C 1
ATOM 701 O O . GLU A 1 83 ? 12.406 4.541 -17.063 1.00 92.75 83 GLU A O 1
ATOM 706 N N . ARG A 1 84 ? 11.502 3.395 -18.772 1.00 91.69 84 ARG A N 1
ATOM 707 C CA . ARG A 1 84 ? 11.497 4.520 -19.729 1.00 91.69 84 ARG A CA 1
ATOM 708 C C . ARG A 1 84 ? 10.388 5.541 -19.462 1.00 91.69 84 ARG A C 1
ATOM 710 O O . ARG A 1 84 ? 10.507 6.677 -19.910 1.00 91.69 84 ARG A O 1
ATOM 717 N N . TYR A 1 85 ? 9.315 5.144 -18.775 1.00 86.44 85 TYR A N 1
ATOM 718 C CA . TYR A 1 85 ? 8.122 5.975 -18.560 1.00 86.44 85 TYR A CA 1
ATOM 719 C C . TYR A 1 85 ? 7.986 6.457 -17.117 1.00 86.44 85 TYR A C 1
ATOM 721 O O . TYR A 1 85 ? 7.478 7.553 -16.884 1.00 86.44 85 TYR A O 1
ATOM 729 N N . PHE A 1 86 ? 8.425 5.663 -16.139 1.00 84.75 86 PHE A N 1
ATOM 730 C CA . PHE A 1 86 ? 8.368 6.045 -14.730 1.00 84.75 86 PHE A CA 1
ATOM 731 C C . PHE A 1 86 ? 9.410 5.319 -13.882 1.00 84.75 86 PHE A C 1
ATOM 733 O O . PHE A 1 86 ? 9.921 4.251 -14.218 1.00 84.75 86 PHE A O 1
ATOM 740 N N . ARG A 1 87 ? 9.681 5.884 -12.703 1.00 88.88 87 ARG A N 1
ATOM 741 C CA . ARG A 1 87 ? 10.482 5.231 -11.670 1.00 88.88 87 ARG A CA 1
ATOM 742 C C . ARG A 1 87 ? 9.654 4.139 -10.994 1.00 88.88 87 ARG A C 1
ATOM 744 O O . ARG A 1 87 ? 8.741 4.443 -10.233 1.00 88.88 87 ARG A O 1
ATOM 751 N N . ILE A 1 88 ? 10.008 2.878 -11.232 1.00 91.12 88 ILE A N 1
ATOM 752 C CA . ILE A 1 88 ? 9.348 1.728 -10.599 1.00 91.12 88 ILE A CA 1
ATOM 753 C C . ILE A 1 88 ? 9.522 1.800 -9.068 1.00 91.12 88 ILE A C 1
ATOM 755 O O . ILE A 1 88 ? 10.661 1.936 -8.597 1.00 91.12 88 ILE A O 1
ATOM 759 N N . PRO A 1 89 ? 8.429 1.720 -8.282 1.00 90.75 89 PRO A N 1
ATOM 760 C CA . PRO A 1 89 ? 8.491 1.767 -6.828 1.00 90.75 89 PRO A CA 1
ATOM 761 C C . PRO A 1 89 ? 9.212 0.541 -6.257 1.00 90.75 89 PRO A C 1
ATOM 763 O O . PRO A 1 89 ? 9.277 -0.525 -6.872 1.00 90.75 89 PRO A O 1
ATOM 766 N N . LYS A 1 90 ? 9.767 0.695 -5.052 1.00 92.00 90 LYS A N 1
ATOM 767 C CA . LYS A 1 90 ? 10.374 -0.424 -4.321 1.00 92.00 90 LYS A CA 1
ATOM 768 C C . LYS A 1 90 ? 9.294 -1.428 -3.890 1.00 92.00 90 LYS A C 1
ATOM 770 O O . LYS A 1 90 ? 8.212 -0.976 -3.509 1.00 92.00 90 LYS A O 1
ATOM 775 N N . PRO A 1 91 ? 9.594 -2.739 -3.841 1.00 93.31 91 PRO A N 1
ATOM 776 C CA . PRO A 1 91 ? 8.647 -3.743 -3.365 1.00 93.31 91 PRO A CA 1
ATOM 777 C C . PRO A 1 91 ? 8.056 -3.442 -1.987 1.00 93.31 91 PRO A C 1
ATOM 779 O O . PRO A 1 91 ? 6.859 -3.608 -1.797 1.00 93.31 91 PRO A O 1
ATOM 782 N N . GLU A 1 92 ? 8.863 -2.955 -1.036 1.00 94.81 92 GLU A N 1
ATOM 783 C CA . GLU A 1 92 ? 8.395 -2.631 0.320 1.00 94.81 92 GLU A CA 1
ATOM 784 C C . GLU A 1 92 ? 7.360 -1.511 0.330 1.00 94.81 92 GLU A C 1
ATOM 786 O O . GLU A 1 92 ? 6.465 -1.514 1.166 1.00 94.81 92 GLU A O 1
ATOM 791 N N . ARG A 1 93 ? 7.478 -0.556 -0.600 1.00 93.50 93 ARG A N 1
ATOM 792 C CA . ARG A 1 93 ? 6.511 0.532 -0.721 1.00 93.50 93 ARG A CA 1
ATOM 793 C C . ARG A 1 93 ? 5.166 -0.012 -1.194 1.00 93.50 93 ARG A C 1
ATOM 795 O O . ARG A 1 93 ? 4.151 0.271 -0.575 1.00 93.50 93 ARG A O 1
ATOM 802 N N . VAL A 1 94 ? 5.193 -0.801 -2.268 1.00 94.00 94 VAL A N 1
ATOM 803 C CA . VAL A 1 94 ? 3.990 -1.394 -2.865 1.00 94.00 94 VAL A CA 1
ATOM 804 C C . VAL A 1 94 ? 3.309 -2.319 -1.864 1.00 94.00 94 VAL A C 1
ATOM 806 O O . VAL A 1 94 ? 2.145 -2.127 -1.550 1.00 94.00 94 VAL A O 1
ATOM 809 N N . LEU A 1 95 ? 4.060 -3.253 -1.271 1.00 95.25 95 LEU A N 1
ATOM 810 C CA . LEU A 1 95 ? 3.561 -4.099 -0.185 1.00 95.25 95 LEU A CA 1
ATOM 811 C C . LEU A 1 95 ? 2.981 -3.260 0.953 1.00 95.25 95 LEU A C 1
ATOM 813 O O . LEU A 1 95 ? 1.930 -3.588 1.480 1.00 95.25 95 LEU A O 1
ATOM 817 N N . GLY A 1 96 ? 3.666 -2.188 1.336 1.00 95.31 96 GLY A N 1
ATOM 818 C CA . GLY A 1 96 ? 3.233 -1.295 2.394 1.00 95.31 96 GLY A CA 1
ATOM 819 C C . GLY A 1 96 ? 1.860 -0.679 2.153 1.00 95.31 96 GLY A C 1
ATOM 820 O O . GLY A 1 96 ? 1.031 -0.707 3.058 1.00 95.31 96 GLY A O 1
ATOM 821 N N . GLU A 1 97 ? 1.621 -0.165 0.946 1.00 95.38 97 GLU A N 1
ATOM 822 C CA . GLU A 1 97 ? 0.327 0.390 0.524 1.00 95.38 97 GLU A CA 1
ATOM 823 C C . GLU A 1 97 ? -0.770 -0.681 0.588 1.00 95.38 97 GLU A C 1
ATOM 825 O O . GLU A 1 97 ? -1.774 -0.480 1.272 1.00 95.38 97 GLU A O 1
ATOM 830 N N . GLU A 1 98 ? -0.532 -1.869 0.026 1.00 96.06 98 GLU A N 1
ATOM 831 C CA . GLU A 1 98 ? -1.531 -2.947 0.039 1.00 96.06 98 GLU A CA 1
ATOM 832 C C . GLU A 1 98 ? -1.801 -3.518 1.442 1.00 96.06 98 GLU A C 1
ATOM 834 O O . GLU A 1 98 ? -2.929 -3.889 1.763 1.00 96.06 98 GLU A O 1
ATOM 839 N N . LEU A 1 99 ? -0.796 -3.559 2.325 1.00 96.31 99 LEU A N 1
ATOM 840 C CA . LEU A 1 99 ? -0.997 -3.935 3.729 1.00 96.31 99 LEU A CA 1
ATOM 841 C C . LEU A 1 99 ? -1.852 -2.904 4.480 1.00 96.31 99 LEU A C 1
ATOM 843 O O . LEU A 1 99 ? -2.607 -3.277 5.380 1.00 96.31 99 LEU A O 1
ATOM 847 N N . ILE A 1 100 ? -1.735 -1.619 4.133 1.00 95.56 100 ILE A N 1
ATOM 848 C CA . ILE A 1 100 ? -2.598 -0.576 4.693 1.00 95.56 100 ILE A CA 1
ATOM 849 C C . ILE A 1 100 ? -4.023 -0.751 4.167 1.00 95.56 100 ILE A C 1
ATOM 851 O O . ILE A 1 100 ? -4.948 -0.708 4.971 1.00 95.56 100 ILE A O 1
ATOM 855 N N . HIS A 1 101 ? -4.210 -1.027 2.874 1.00 94.69 101 HIS A N 1
ATOM 856 C CA . HIS A 1 101 ? -5.533 -1.332 2.320 1.00 94.69 101 HIS A CA 1
ATOM 857 C C . HIS A 1 101 ? -6.180 -2.551 2.985 1.00 94.69 101 HIS A C 1
ATOM 859 O O . HIS A 1 101 ? -7.349 -2.489 3.365 1.00 94.69 101 HIS A O 1
ATOM 865 N N . ALA A 1 102 ? -5.405 -3.607 3.246 1.00 95.12 102 ALA A N 1
ATOM 866 C CA . ALA A 1 102 ? -5.880 -4.761 4.002 1.00 95.12 102 ALA A CA 1
ATOM 867 C C . ALA A 1 102 ? -6.334 -4.386 5.424 1.00 95.12 102 ALA A C 1
ATOM 869 O O . ALA A 1 102 ? -7.403 -4.807 5.862 1.00 95.12 102 ALA A O 1
ATOM 870 N N . ASP A 1 103 ? -5.569 -3.563 6.150 1.00 94.94 103 ASP A N 1
ATOM 871 C CA . ASP A 1 103 ? -5.994 -3.053 7.462 1.00 94.94 103 ASP A CA 1
ATOM 872 C C . ASP A 1 103 ? -7.269 -2.197 7.369 1.00 94.94 103 ASP A C 1
ATOM 874 O O . ASP A 1 103 ? -8.189 -2.358 8.175 1.00 94.94 103 ASP A O 1
ATOM 878 N N . GLN A 1 104 ? -7.348 -1.307 6.380 1.00 92.69 104 GLN A N 1
ATOM 879 C CA . GLN A 1 104 ? -8.501 -0.431 6.163 1.00 92.69 104 GLN A CA 1
ATOM 880 C C . GLN A 1 104 ? -9.772 -1.236 5.858 1.00 92.69 104 GLN A C 1
ATOM 882 O O . GLN A 1 104 ? -10.840 -0.904 6.375 1.00 92.69 104 GLN A O 1
ATOM 887 N N . ALA A 1 105 ? -9.670 -2.308 5.073 1.00 91.31 105 ALA A N 1
ATOM 888 C CA . ALA A 1 105 ? -10.785 -3.211 4.811 1.00 91.31 105 ALA A CA 1
ATOM 889 C C . ALA A 1 105 ? -11.167 -4.016 6.061 1.00 91.31 105 ALA A C 1
ATOM 891 O O . ALA A 1 105 ? -12.312 -3.965 6.505 1.00 91.31 105 ALA A O 1
ATOM 892 N N . ASN A 1 106 ? -10.200 -4.681 6.700 1.00 90.38 106 ASN A N 1
ATOM 893 C CA . ASN A 1 106 ? -10.459 -5.565 7.842 1.00 90.38 106 ASN A CA 1
ATOM 894 C C . ASN A 1 106 ? -10.960 -4.823 9.093 1.00 90.38 106 ASN A C 1
ATOM 896 O O . ASN A 1 106 ? -11.586 -5.423 9.966 1.00 90.38 106 ASN A O 1
ATOM 900 N N . THR A 1 107 ? -10.689 -3.521 9.208 1.00 90.12 107 THR A N 1
ATOM 901 C CA . THR A 1 107 ? -11.225 -2.665 10.284 1.00 90.12 107 THR A CA 1
ATOM 902 C C . THR A 1 107 ? -12.555 -1.992 9.917 1.00 90.12 107 THR A C 1
ATOM 904 O O . THR A 1 107 ? -13.076 -1.185 10.697 1.00 90.12 107 THR A O 1
ATOM 907 N N . GLY A 1 108 ? -13.110 -2.286 8.735 1.00 88.56 108 GLY A N 1
ATOM 908 C CA . GLY A 1 108 ? -14.337 -1.687 8.202 1.00 88.56 108 GLY A CA 1
ATOM 909 C C . GLY A 1 108 ? -14.206 -0.199 7.862 1.00 88.56 108 GLY A C 1
ATOM 910 O O . GLY A 1 108 ? -15.214 0.493 7.731 1.00 88.56 108 GLY A O 1
ATOM 911 N N . LEU A 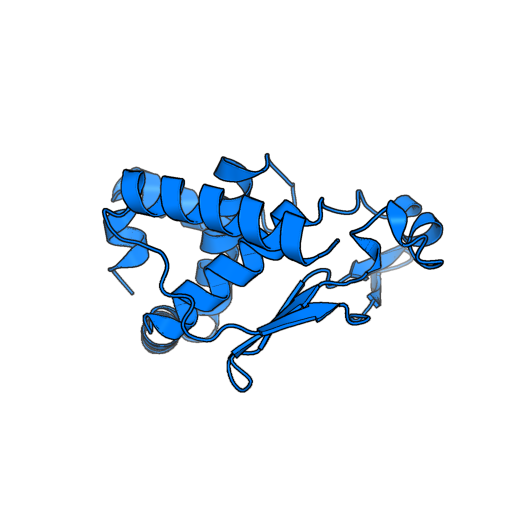1 109 ? -12.980 0.329 7.775 1.00 88.19 109 LEU A N 1
ATOM 912 C CA . LEU A 1 109 ? -12.728 1.733 7.444 1.00 88.19 109 LEU A CA 1
ATOM 913 C C . LEU A 1 109 ? -13.241 2.059 6.042 1.00 88.19 109 LEU A C 1
ATOM 915 O O . LEU A 1 109 ? -13.855 3.106 5.848 1.00 88.19 109 LEU A O 1
ATOM 919 N N . MET A 1 110 ? -12.997 1.156 5.085 1.00 87.62 110 MET A N 1
ATOM 920 C CA . MET A 1 110 ? -13.461 1.313 3.707 1.00 87.62 110 MET A CA 1
ATOM 921 C C . MET A 1 110 ? -14.988 1.395 3.668 1.00 87.62 110 MET A C 1
ATOM 923 O O . MET A 1 110 ? -15.517 2.385 3.171 1.00 87.62 110 MET A O 1
ATOM 927 N N . ASP A 1 111 ? -15.692 0.440 4.280 1.00 87.00 111 ASP A N 1
ATOM 928 C CA . ASP A 1 111 ? -17.162 0.407 4.296 1.00 87.00 111 ASP A CA 1
ATOM 929 C C . ASP A 1 111 ? -17.768 1.679 4.889 1.00 87.00 111 ASP A C 1
ATOM 931 O O . ASP A 1 111 ? -18.654 2.297 4.292 1.00 87.00 111 ASP A O 1
ATOM 935 N N . ARG A 1 112 ? -17.254 2.125 6.043 1.00 88.56 112 ARG A N 1
ATOM 936 C CA . ARG A 1 112 ? -17.735 3.354 6.685 1.00 88.56 112 ARG A CA 1
ATOM 937 C C . ARG A 1 112 ? -17.437 4.595 5.840 1.00 88.56 112 ARG A C 1
ATOM 939 O O . ARG A 1 112 ? -18.290 5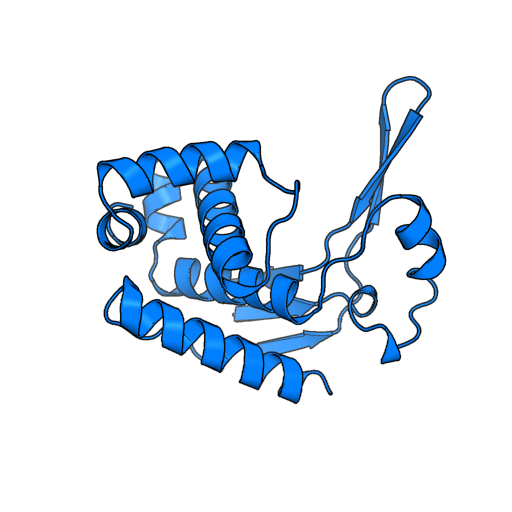.479 5.713 1.00 88.56 112 ARG A O 1
ATOM 946 N N . ALA A 1 113 ? -16.266 4.650 5.202 1.00 85.00 113 ALA A N 1
ATOM 947 C CA . ALA A 1 113 ? -15.911 5.736 4.296 1.00 85.00 113 ALA A CA 1
ATOM 948 C C . ALA A 1 113 ? -16.837 5.775 3.069 1.00 85.00 113 ALA A C 1
ATOM 950 O O . ALA A 1 113 ? -17.348 6.849 2.735 1.00 85.00 113 ALA A O 1
ATOM 951 N N . PHE A 1 114 ? -17.099 4.627 2.436 1.00 86.25 114 PHE A N 1
ATOM 952 C CA . PHE A 1 114 ? -17.999 4.512 1.286 1.00 86.25 114 PHE A CA 1
ATOM 953 C C . PHE A 1 114 ? -19.442 4.863 1.644 1.00 86.25 114 PHE A C 1
ATOM 955 O O . PHE A 1 114 ? -20.069 5.629 0.914 1.00 86.25 114 PHE A O 1
ATOM 962 N N . TYR A 1 115 ? -19.950 4.390 2.785 1.00 87.19 115 TYR A N 1
ATOM 963 C CA . TYR A 1 115 ? -21.290 4.744 3.261 1.00 87.19 115 TYR A CA 1
ATOM 964 C C . TYR A 1 115 ? -21.459 6.262 3.418 1.00 87.19 115 TYR A C 1
ATOM 966 O O . TYR A 1 115 ? -22.489 6.831 3.058 1.00 87.19 115 TYR A O 1
ATOM 974 N N . ARG A 1 116 ? -20.424 6.943 3.920 1.00 84.12 116 ARG A N 1
ATOM 975 C CA . ARG A 1 116 ? -20.476 8.379 4.207 1.00 84.12 116 ARG A CA 1
ATOM 976 C C . ARG A 1 116 ? -20.204 9.274 2.995 1.00 84.12 116 ARG A C 1
ATOM 978 O O . ARG A 1 116 ? -20.759 10.369 2.918 1.00 84.12 116 ARG A O 1
ATOM 985 N N . TRP A 1 117 ? -19.322 8.858 2.088 1.00 82.19 117 TRP A N 1
ATOM 986 C CA . TRP A 1 117 ? -18.780 9.726 1.030 1.00 82.19 117 TRP A CA 1
ATOM 987 C C . TRP A 1 117 ? -18.954 9.175 -0.391 1.00 82.19 117 TRP A C 1
ATOM 989 O O . TRP A 1 117 ? -18.558 9.838 -1.358 1.00 82.19 117 TRP A O 1
ATOM 999 N N . GLY A 1 118 ? -19.543 7.987 -0.543 1.00 86.19 118 GLY A N 1
ATOM 1000 C CA . GLY A 1 118 ? -19.711 7.313 -1.827 1.00 86.19 118 GLY A CA 1
ATOM 1001 C C . GLY A 1 118 ? -18.377 7.141 -2.552 1.00 86.19 118 GLY A C 1
ATOM 1002 O O . GLY A 1 118 ? -17.353 6.857 -1.938 1.00 86.19 118 GLY A O 1
ATOM 1003 N N . ARG A 1 119 ? -18.363 7.397 -3.865 1.00 81.12 119 ARG A N 1
ATOM 1004 C CA . ARG A 1 119 ? -17.159 7.264 -4.711 1.00 81.12 119 ARG A CA 1
ATOM 1005 C C . ARG A 1 119 ? -15.974 8.134 -4.282 1.00 81.12 119 ARG A C 1
ATOM 1007 O O . ARG A 1 119 ? -14.842 7.810 -4.606 1.00 81.12 119 ARG A O 1
ATOM 1014 N N . LYS A 1 120 ? -16.197 9.220 -3.530 1.00 81.31 120 LYS A N 1
ATOM 1015 C CA . LYS A 1 120 ? -15.088 10.045 -3.017 1.00 81.31 120 LYS A CA 1
ATOM 1016 C C . LYS A 1 120 ? -14.275 9.324 -1.938 1.00 81.31 120 LYS A C 1
ATOM 1018 O O . LYS A 1 120 ? -13.173 9.769 -1.642 1.00 81.31 120 LYS A O 1
ATOM 1023 N N . ALA A 1 121 ? -14.804 8.253 -1.342 1.00 83.44 121 ALA A N 1
ATOM 1024 C CA . ALA A 1 121 ? -14.103 7.457 -0.340 1.00 83.44 121 ALA A CA 1
ATOM 1025 C C . ALA A 1 121 ? -12.810 6.843 -0.889 1.00 83.44 121 ALA A C 1
ATOM 1027 O O . ALA A 1 121 ? -11.805 6.868 -0.187 1.00 83.44 121 ALA A O 1
ATOM 1028 N N . GLU A 1 122 ? -12.815 6.388 -2.146 1.00 82.19 122 GLU A N 1
ATOM 1029 C CA . GLU A 1 122 ? -11.640 5.820 -2.821 1.00 82.19 122 GLU A CA 1
ATOM 1030 C C . GLU A 1 122 ? -10.447 6.776 -2.744 1.00 82.19 122 GLU A C 1
ATOM 1032 O O . GLU A 1 122 ? -9.385 6.408 -2.260 1.00 82.19 122 GLU A O 1
ATOM 1037 N N . GLU A 1 123 ? -10.649 8.049 -3.088 1.00 84.31 123 GLU A N 1
ATOM 1038 C CA . GLU A 1 123 ? -9.596 9.069 -3.037 1.00 84.31 123 GLU A CA 1
ATOM 1039 C C . GLU A 1 123 ? -9.008 9.249 -1.628 1.00 84.31 123 GLU A C 1
ATOM 1041 O O . GLU A 1 123 ? -7.811 9.486 -1.470 1.00 84.31 123 GLU A O 1
ATOM 1046 N N . TRP A 1 124 ? -9.837 9.149 -0.585 1.00 83.12 124 TRP A N 1
ATOM 1047 C CA . TRP A 1 124 ? -9.378 9.274 0.801 1.00 83.12 124 TRP A CA 1
ATOM 1048 C C . TRP A 1 124 ? -8.630 8.033 1.276 1.00 83.12 124 TRP A C 1
ATOM 1050 O O . TRP A 1 124 ? -7.632 8.172 1.983 1.00 83.12 124 TRP A O 1
ATOM 1060 N N . ILE A 1 125 ? -9.099 6.849 0.888 1.00 88.75 125 ILE A N 1
ATOM 1061 C CA . ILE A 1 125 ? -8.481 5.561 1.211 1.00 88.75 125 ILE A CA 1
ATOM 1062 C C . ILE A 1 125 ? -7.100 5.458 0.551 1.00 88.75 125 ILE A C 1
ATOM 1064 O O . ILE A 1 125 ? -6.106 5.238 1.251 1.00 88.75 125 ILE A O 1
ATOM 1068 N N . GLU A 1 126 ? -7.021 5.751 -0.749 1.00 89.38 126 GLU A N 1
ATOM 1069 C CA . GLU A 1 126 ? -5.773 5.828 -1.523 1.00 89.38 126 GLU A CA 1
ATOM 1070 C C . GLU A 1 126 ? -4.829 6.904 -0.969 1.00 89.38 126 GLU A C 1
ATOM 1072 O O . GLU A 1 126 ? -3.644 6.662 -0.725 1.00 89.38 126 GLU A O 1
ATOM 1077 N N . GLY A 1 127 ? -5.357 8.102 -0.691 1.00 89.50 127 GLY A N 1
ATOM 1078 C CA . GLY A 1 127 ? -4.584 9.196 -0.106 1.00 89.50 127 GLY A CA 1
ATOM 1079 C C . GLY A 1 127 ? -4.000 8.847 1.266 1.00 89.50 127 GLY A C 1
ATOM 1080 O O . GLY A 1 127 ? -2.863 9.219 1.558 1.00 89.50 127 GLY A O 1
ATOM 1081 N N . ALA A 1 128 ? -4.744 8.108 2.095 1.00 90.12 128 ALA A N 1
ATOM 1082 C CA . ALA A 1 128 ? -4.300 7.663 3.413 1.00 90.12 128 ALA A CA 1
ATOM 1083 C C . ALA A 1 128 ? -3.191 6.605 3.331 1.00 90.12 128 ALA A C 1
ATOM 1085 O O . ALA A 1 128 ? -2.187 6.725 4.044 1.00 90.12 128 ALA A O 1
ATOM 1086 N N . ALA A 1 129 ? -3.350 5.605 2.457 1.00 92.25 129 ALA A N 1
ATOM 1087 C CA . ALA A 1 129 ? -2.347 4.566 2.238 1.00 92.25 129 ALA A CA 1
ATOM 1088 C C . ALA A 1 129 ? -1.052 5.163 1.673 1.00 92.25 129 ALA A C 1
ATOM 1090 O O . ALA A 1 129 ? 0.027 4.967 2.238 1.00 92.25 129 ALA A O 1
ATOM 1091 N N . SER A 1 130 ? -1.168 6.000 0.639 1.00 90.75 130 SER A N 1
ATOM 1092 C CA . SER A 1 130 ? -0.028 6.668 0.008 1.00 90.75 130 SER A CA 1
ATOM 1093 C C . SER A 1 130 ? 0.697 7.629 0.964 1.00 90.75 130 SER A C 1
ATOM 1095 O O . SER A 1 130 ? 1.928 7.676 0.991 1.00 90.75 130 SER A O 1
ATOM 1097 N N . TRP A 1 131 ? -0.036 8.348 1.825 1.00 91.81 131 TRP A N 1
ATOM 1098 C CA . TRP A 1 131 ? 0.558 9.239 2.828 1.00 91.81 131 TRP A CA 1
ATOM 1099 C C . TRP A 1 131 ? 1.364 8.488 3.896 1.00 91.81 131 TRP A C 1
ATOM 1101 O O . TRP A 1 131 ? 2.485 8.892 4.213 1.00 91.81 131 TRP A O 1
ATOM 1111 N N . ILE A 1 132 ? 0.826 7.393 4.451 1.00 92.88 132 ILE A N 1
ATOM 1112 C CA . ILE A 1 132 ? 1.577 6.561 5.408 1.00 92.88 132 ILE A CA 1
ATOM 1113 C C . ILE A 1 132 ? 2.776 5.921 4.703 1.00 92.88 132 ILE A C 1
ATOM 1115 O O . ILE A 1 132 ? 3.877 5.887 5.256 1.00 92.88 132 ILE A O 1
ATOM 1119 N N . SER A 1 133 ? 2.581 5.464 3.468 1.00 92.00 133 SER A N 1
ATOM 1120 C CA . SER A 1 133 ? 3.636 4.882 2.651 1.00 92.00 133 SER A CA 1
ATOM 1121 C C . SER A 1 133 ? 4.807 5.844 2.433 1.00 92.00 133 SER A C 1
ATOM 1123 O O . SER A 1 133 ? 5.962 5.461 2.630 1.00 92.00 133 SER A O 1
ATOM 1125 N N . ASP A 1 134 ? 4.539 7.125 2.168 1.00 91.12 134 ASP A N 1
ATOM 1126 C CA . ASP A 1 134 ? 5.573 8.163 2.082 1.00 91.12 134 ASP A CA 1
ATOM 1127 C C . ASP A 1 134 ? 6.358 8.320 3.395 1.00 91.12 134 ASP A C 1
ATOM 1129 O O . ASP A 1 134 ? 7.587 8.442 3.375 1.00 91.12 134 ASP A O 1
ATOM 1133 N N . LYS A 1 135 ? 5.681 8.258 4.551 1.00 90.69 135 LYS A N 1
ATOM 1134 C CA . LYS A 1 135 ? 6.336 8.328 5.872 1.00 90.69 135 LYS A CA 1
ATOM 1135 C C 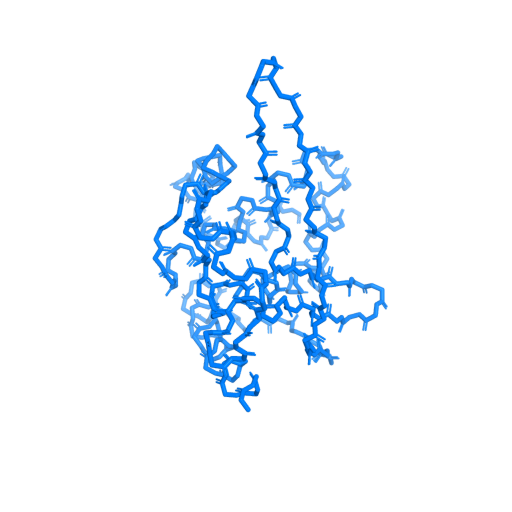. LYS A 1 135 ? 7.246 7.136 6.150 1.00 90.69 135 LYS A C 1
ATOM 1137 O O . LYS A 1 135 ? 8.236 7.281 6.869 1.00 90.69 135 LYS A O 1
ATOM 1142 N N . LEU A 1 136 ? 6.925 5.968 5.602 1.00 92.81 136 LEU A N 1
ATOM 1143 C CA . LEU A 1 136 ? 7.673 4.741 5.850 1.00 92.81 136 LEU A CA 1
ATOM 1144 C C . LEU A 1 136 ? 8.753 4.482 4.802 1.00 92.81 136 LEU A C 1
ATOM 1146 O O . LEU A 1 136 ? 9.838 4.033 5.161 1.00 92.81 136 LEU A O 1
ATOM 1150 N N . TRP A 1 137 ? 8.513 4.777 3.529 1.00 92.25 137 TRP A N 1
ATOM 1151 C CA . TRP A 1 137 ? 9.391 4.340 2.438 1.00 92.25 137 TRP A CA 1
ATOM 1152 C C . TRP A 1 137 ? 9.879 5.474 1.526 1.00 92.25 137 TRP A C 1
ATOM 1154 O O . TRP A 1 137 ? 10.639 5.206 0.591 1.00 92.25 137 TRP A O 1
ATOM 1164 N N . GLY A 1 138 ? 9.546 6.727 1.854 1.00 87.62 138 GLY A N 1
ATOM 1165 C CA . GLY A 1 138 ? 9.971 7.933 1.137 1.00 87.62 138 GLY A CA 1
ATOM 1166 C C . GLY A 1 138 ? 8.962 8.379 0.082 1.00 87.62 138 GLY A C 1
ATOM 1167 O O . GLY A 1 138 ? 8.151 7.582 -0.367 1.00 87.62 138 GLY A O 1
ATOM 1168 N N . GLU A 1 139 ? 9.012 9.652 -0.306 1.00 82.81 139 GLU A N 1
ATOM 1169 C CA . GLU A 1 139 ? 7.976 10.314 -1.109 1.00 82.81 139 GLU A CA 1
ATOM 1170 C C . GLU A 1 139 ? 7.900 9.841 -2.572 1.00 82.81 139 GLU A C 1
ATOM 1172 O O . GLU A 1 139 ? 8.909 9.505 -3.202 1.00 82.81 139 GLU A O 1
ATOM 1177 N N . THR A 1 140 ? 6.690 9.878 -3.139 1.00 76.31 140 THR A N 1
ATOM 1178 C CA . THR A 1 140 ? 6.443 9.750 -4.588 1.00 76.31 140 THR A CA 1
ATOM 1179 C C . THR A 1 140 ? 5.481 10.831 -5.074 1.00 76.31 140 THR A C 1
ATOM 1181 O O . THR A 1 140 ? 4.714 11.361 -4.287 1.00 76.31 140 THR A O 1
ATOM 1184 N N . SER A 1 141 ? 5.466 11.165 -6.365 1.00 72.94 141 SER A N 1
ATOM 1185 C CA . SER A 1 141 ? 4.450 12.075 -6.931 1.00 72.94 141 SER A CA 1
ATOM 1186 C C . SER A 1 141 ? 3.111 11.383 -7.223 1.00 72.94 141 SER A C 1
ATOM 1188 O O . SER A 1 141 ? 2.141 12.034 -7.612 1.00 72.94 141 SER A O 1
ATOM 1190 N N . VAL A 1 142 ? 3.046 10.062 -7.041 1.00 69.62 142 VAL A N 1
ATOM 1191 C CA . VAL A 1 142 ? 1.833 9.273 -7.251 1.00 69.62 142 VAL A CA 1
ATOM 1192 C C . VAL A 1 142 ? 0.810 9.665 -6.183 1.00 69.62 142 VAL A C 1
ATOM 1194 O O . VAL A 1 142 ? 1.157 9.838 -5.015 1.00 69.62 142 VAL A O 1
ATOM 1197 N N . TYR A 1 143 ? -0.441 9.876 -6.601 1.00 75.19 143 TYR A N 1
ATOM 1198 C CA . TYR A 1 143 ? -1.548 10.284 -5.728 1.00 75.19 143 TYR A CA 1
ATOM 1199 C C . TYR A 1 143 ? -1.320 11.596 -4.953 1.00 75.19 143 TYR A C 1
ATOM 1201 O O . TYR A 1 143 ? -1.942 11.805 -3.913 1.00 75.19 143 TYR A O 1
ATOM 1209 N N . GLN A 1 144 ? -0.461 12.506 -5.444 1.00 79.62 144 GLN A N 1
ATOM 1210 C CA . GLN A 1 144 ? -0.120 13.750 -4.735 1.00 79.62 144 GLN A CA 1
ATOM 1211 C C . GLN A 1 144 ? -1.349 14.563 -4.314 1.00 79.62 144 GLN A C 1
ATOM 1213 O O . GLN A 1 144 ? -1.447 14.975 -3.161 1.00 79.62 144 GLN A O 1
ATOM 1218 N N . GLU A 1 145 ? -2.323 14.726 -5.208 1.00 82.38 145 GLU A N 1
ATOM 1219 C CA . GLU A 1 145 ? -3.554 15.453 -4.898 1.00 82.38 145 GLU A CA 1
ATOM 1220 C C . GLU A 1 145 ? -4.345 14.803 -3.746 1.00 82.38 145 GLU A C 1
ATOM 1222 O O . GLU A 1 145 ? -4.804 15.488 -2.826 1.00 82.38 145 GLU A O 1
ATOM 1227 N N . TYR A 1 146 ? -4.467 13.475 -3.753 1.00 83.12 146 TYR A N 1
ATOM 1228 C CA . TYR A 1 146 ? -5.167 12.718 -2.713 1.00 83.12 146 TYR A CA 1
ATOM 1229 C C . TYR A 1 146 ? -4.422 12.770 -1.375 1.00 83.12 146 TYR A C 1
ATOM 1231 O O . TYR A 1 146 ? -5.028 13.000 -0.323 1.00 83.12 146 TYR A O 1
ATOM 1239 N N . LYS A 1 147 ? -3.089 12.670 -1.411 1.00 84.69 147 LYS A N 1
ATOM 1240 C CA . LYS A 1 147 ? -2.229 12.840 -0.234 1.00 84.69 147 LYS A CA 1
ATOM 1241 C C . LYS A 1 147 ? -2.340 14.232 0.372 1.00 84.69 147 LYS A C 1
ATOM 1243 O O . LYS A 1 147 ? -2.339 14.353 1.597 1.00 84.69 147 LYS A O 1
ATOM 1248 N N . ASP A 1 148 ? -2.444 15.282 -0.439 1.00 84.56 148 ASP A N 1
ATOM 1249 C CA . ASP A 1 148 ? -2.572 16.654 0.060 1.00 84.56 148 ASP A CA 1
ATOM 1250 C C . ASP A 1 148 ? -3.898 16.848 0.800 1.00 84.56 148 ASP A C 1
ATOM 1252 O O . ASP A 1 148 ? -3.945 17.474 1.867 1.00 84.56 148 ASP A O 1
ATOM 1256 N N . ARG A 1 149 ? -4.982 16.264 0.274 1.00 81.44 149 ARG A N 1
ATOM 1257 C CA . ARG A 1 149 ? -6.294 16.254 0.936 1.00 81.44 149 ARG A CA 1
ATOM 1258 C C . ARG A 1 149 ? -6.229 15.505 2.269 1.00 81.44 149 ARG A C 1
ATOM 1260 O O . ARG A 1 149 ? -6.626 16.071 3.292 1.00 81.44 149 ARG A O 1
ATOM 1267 N N . PHE A 1 150 ? -5.651 14.302 2.289 1.00 84.06 150 PHE A N 1
ATOM 1268 C CA . PHE A 1 150 ? -5.459 13.525 3.519 1.00 84.06 150 PHE A CA 1
ATOM 1269 C C . PHE A 1 150 ? -4.562 14.250 4.537 1.00 84.06 150 PHE A C 1
ATOM 1271 O O . PHE A 1 150 ? -4.902 14.367 5.716 1.00 84.06 150 PHE A O 1
ATOM 1278 N N . SER A 1 151 ? -3.469 14.862 4.078 1.00 84.19 151 SER A N 1
ATOM 1279 C CA . SER A 1 151 ? -2.544 15.641 4.910 1.00 84.19 151 SER A CA 1
ATOM 1280 C C . SER A 1 151 ? -3.229 16.808 5.615 1.00 84.19 151 SER A C 1
ATOM 1282 O O . SER A 1 151 ? -2.948 17.070 6.786 1.00 84.19 151 SER A O 1
ATOM 1284 N N . LYS A 1 152 ? -4.143 17.516 4.937 1.00 85.69 152 LYS A N 1
ATOM 1285 C CA . LYS A 1 152 ? -4.924 18.603 5.555 1.00 85.69 152 LYS A CA 1
ATOM 1286 C C . LYS A 1 152 ? -5.792 18.086 6.704 1.00 85.69 152 LYS A C 1
ATOM 1288 O O . LYS A 1 152 ? -5.907 18.772 7.720 1.00 85.69 152 LYS A O 1
ATOM 1293 N N . LEU A 1 153 ? -6.370 16.890 6.570 1.00 81.38 153 LEU A N 1
ATOM 1294 C CA . LEU A 1 153 ? -7.161 16.260 7.629 1.00 81.38 153 LEU A CA 1
ATOM 1295 C C . LEU A 1 153 ? -6.284 15.886 8.831 1.00 81.38 153 LEU A C 1
ATOM 1297 O O . LEU A 1 153 ? -6.601 16.278 9.955 1.00 81.38 153 LEU A O 1
ATOM 1301 N N . VAL A 1 154 ? -5.151 15.219 8.587 1.00 85.19 154 VAL A N 1
ATOM 1302 C CA . VAL A 1 154 ? -4.199 14.826 9.642 1.00 85.19 154 VAL A CA 1
ATOM 1303 C C . VAL A 1 154 ? -3.627 16.047 10.366 1.00 85.19 154 VAL A C 1
ATOM 1305 O O . VAL A 1 154 ? -3.561 16.044 11.589 1.00 85.19 154 VAL A O 1
ATOM 1308 N N . ARG A 1 155 ? -3.281 17.134 9.661 1.00 86.00 155 ARG A N 1
ATOM 1309 C CA . ARG A 1 155 ? -2.795 18.375 10.301 1.00 86.00 155 ARG A CA 1
ATOM 1310 C C . ARG A 1 155 ? -3.830 19.015 11.226 1.00 86.00 155 ARG A C 1
ATOM 1312 O O . ARG A 1 155 ? -3.458 19.601 12.232 1.00 86.00 155 A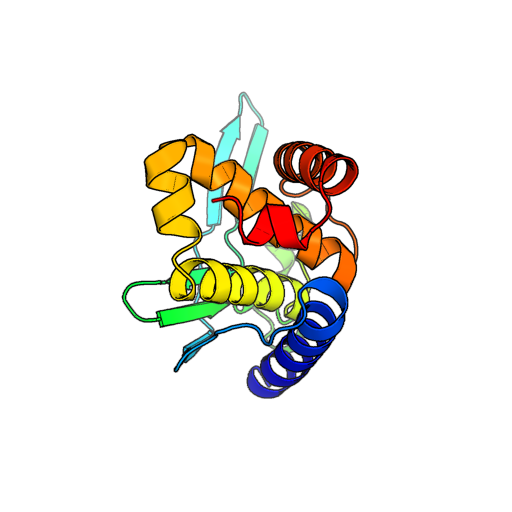RG A O 1
ATOM 1319 N N . ARG A 1 156 ? -5.117 18.932 10.876 1.00 85.50 156 ARG A N 1
ATOM 1320 C CA . ARG A 1 156 ? -6.206 19.544 11.655 1.00 85.50 156 ARG A CA 1
ATOM 1321 C C . ARG A 1 156 ? -6.648 18.695 12.841 1.00 85.50 156 ARG A C 1
ATOM 1323 O O . ARG A 1 156 ? -7.067 19.257 13.845 1.00 85.50 156 ARG A O 1
ATOM 1330 N N . LYS A 1 157 ? -6.637 17.367 12.698 1.00 84.12 157 LYS A N 1
ATOM 1331 C CA . LYS A 1 157 ? -7.279 16.452 13.656 1.00 84.12 157 LYS A CA 1
ATOM 1332 C C . LYS A 1 157 ? -6.354 15.370 14.213 1.00 84.12 157 LYS A C 1
ATOM 1334 O O . LYS A 1 157 ? -6.756 14.666 15.125 1.00 84.12 157 LYS A O 1
ATOM 1339 N N . GLY A 1 158 ? -5.138 15.219 13.705 1.00 85.44 158 GLY A N 1
ATOM 1340 C CA . GLY A 1 158 ? -4.258 14.094 14.025 1.00 85.44 158 GLY A CA 1
ATOM 1341 C C . GLY A 1 158 ? -4.607 12.819 13.248 1.00 85.44 158 GLY A C 1
ATOM 1342 O O . GLY A 1 158 ? -5.597 12.758 12.516 1.00 85.44 158 GLY A O 1
ATOM 1343 N N . LEU A 1 159 ? -3.766 11.790 13.387 1.00 84.62 159 LEU A N 1
ATOM 1344 C CA . LEU A 1 159 ? -3.900 10.545 12.622 1.00 84.62 159 LEU A CA 1
ATOM 1345 C C . LEU A 1 159 ? -4.965 9.594 13.190 1.00 84.62 159 LEU A C 1
ATOM 1347 O O . LEU A 1 159 ? -5.716 9.021 12.409 1.00 84.62 159 LEU A O 1
ATOM 1351 N N . LYS A 1 160 ? -5.065 9.450 14.522 1.00 83.69 160 LYS A N 1
ATOM 1352 C CA . LYS A 1 160 ? -6.019 8.534 15.190 1.00 83.69 160 LYS A CA 1
ATOM 1353 C C . LYS A 1 160 ? -7.464 8.790 14.742 1.00 83.69 160 LYS A C 1
ATOM 1355 O O . LYS A 1 160 ? -8.008 7.936 14.056 1.00 83.69 160 LYS A O 1
ATOM 1360 N N . PRO A 1 161 ? -8.023 9.984 14.998 1.00 78.25 161 PRO A N 1
ATOM 1361 C CA . PRO A 1 161 ? -9.045 10.628 14.192 1.00 78.25 161 PRO A CA 1
ATOM 1362 C C . PRO A 1 161 ? -9.208 10.200 12.737 1.00 78.25 161 PRO A C 1
ATOM 1364 O O . PRO A 1 161 ? -10.256 9.692 12.366 1.00 78.25 161 PRO A O 1
ATOM 1367 N N . ALA A 1 162 ? -8.217 10.420 11.878 1.00 77.25 162 ALA A N 1
ATOM 1368 C CA . ALA A 1 162 ? -8.347 10.099 10.459 1.00 77.25 162 ALA A CA 1
ATOM 1369 C C . ALA A 1 162 ? -8.552 8.592 10.207 1.00 77.25 162 ALA A C 1
ATOM 1371 O O . ALA A 1 162 ? -9.193 8.231 9.232 1.00 77.25 162 ALA A O 1
ATOM 1372 N N . TYR A 1 163 ? -8.077 7.731 11.109 1.00 82.75 163 TYR A N 1
ATOM 1373 C CA . TYR A 1 163 ? -8.260 6.276 11.085 1.00 82.75 163 TYR A CA 1
ATOM 1374 C C . TYR A 1 163 ? -9.417 5.778 11.976 1.00 82.75 163 TYR A C 1
ATOM 1376 O O . TYR A 1 163 ? -9.556 4.575 12.189 1.00 82.75 163 TYR A O 1
ATOM 1384 N N . SER A 1 164 ? -10.252 6.686 12.491 1.00 70.75 164 SER A N 1
ATOM 1385 C CA . SER A 1 164 ? -11.410 6.373 13.342 1.00 70.75 164 SER A CA 1
ATOM 1386 C C . SER A 1 164 ? -12.682 7.154 12.991 1.00 70.75 164 SER A C 1
ATOM 1388 O O . SER A 1 164 ? -13.744 6.837 13.510 1.00 70.75 164 SER A O 1
ATOM 1390 N N . PHE A 1 165 ? -12.574 8.219 12.185 1.00 57.94 165 PHE A N 1
ATOM 1391 C CA . PHE A 1 165 ? -13.665 9.142 11.836 1.00 57.94 165 PHE A CA 1
ATOM 1392 C C . PHE A 1 165 ? -14.447 8.759 10.583 1.00 57.94 165 PHE A C 1
ATOM 1394 O O . PHE A 1 165 ? -15.432 9.435 10.257 1.00 57.94 165 PHE A O 1
ATOM 1401 N N . PHE A 1 166 ? -13.999 7.722 9.883 1.00 50.09 166 PHE A N 1
ATOM 1402 C CA . PHE A 1 166 ? -14.843 7.041 8.919 1.00 50.09 166 PHE A CA 1
ATOM 1403 C C . PHE A 1 166 ? -1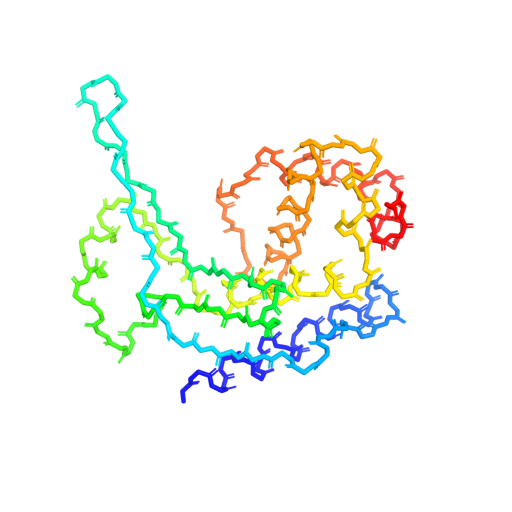5.823 6.194 9.704 1.00 50.09 166 PHE A C 1
ATOM 1405 O O . PHE A 1 166 ? -15.334 5.336 10.473 1.00 50.09 166 PHE A O 1
#

Foldseek 3Di:
DVVVLLVVLQVLQQVVCCVFQVDHQDLDPEAEDEDAFDWDWDCDPPDTAIDTDQWDQDPVVSYIYGYCLLPVVSVPVCNVVVVVRDDRDHPSLRSQLNSLVSSCVVVCVLVVLCVVPNPVSVLQSSLLSQLVSCVRRNHDPPSVVSVVVNVVVCVVPNDNCSSPVD

pLDDT: mean 88.89, std 7.16, range [50.09, 97.0]

Radius of gyration: 16.15 Å; chains: 1; bounding box: 38×34×49 Å

Sequence (166 aa):
MLRKYLERTADRLRSYFRKELGRDPYLGRLKVRLGKLPTYFCKIGDRLAVKKIFGLYDPLENEVVVDPVCFKELYDPERPWLERYFRIPKPERVLGEELIHADQANTGLMDRAFYRWGRKAEEWIEGAASWISDKLWGETSVYQEYKDRFSKLVRRKGLKPAYSFF